Protein AF-A0A2H0D2H6-F1 (afdb_monomer_lite)

Foldseek 3Di:
DLLLVVLVQCVVPQAPVSCVVCVVSCCVPPLVVQQVVLVVCQVVVCVVDVLKDRHSDEPHQKDFQADPCVPDPDGGGHSKIKGWIDNDPQAWIWIWIGHNVGIDIDIDQRCDPDPPHCRVVCCVVCVVVVVCVCVVVVVPPPDD

Radius of gyration: 17.51 Å; chains: 1; bounding box: 41×30×47 Å

Structure (mmCIF, N/CA/C/O backbone):
data_AF-A0A2H0D2H6-F1
#
_entry.id   AF-A0A2H0D2H6-F1
#
loop_
_atom_site.group_PDB
_atom_site.id
_atom_site.type_symbol
_atom_site.label_atom_id
_atom_site.label_alt_id
_atom_site.label_comp_id
_atom_site.label_asym_id
_atom_site.label_entity_id
_atom_site.label_seq_id
_atom_site.pdbx_PDB_ins_code
_atom_site.Cartn_x
_atom_site.Cartn_y
_atom_site.Cartn_z
_atom_site.occupancy
_atom_site.B_iso_or_equiv
_atom_site.auth_seq_id
_atom_site.auth_comp_id
_atom_site.auth_asym_id
_atom_site.auth_atom_id
_atom_site.pdbx_PDB_model_num
ATOM 1 N N . PRO A 1 1 ? -17.388 4.774 2.171 1.00 80.06 1 PRO A N 1
ATOM 2 C CA . PRO A 1 1 ? -17.123 3.311 2.269 1.00 80.06 1 PRO A CA 1
ATOM 3 C C . PRO A 1 1 ? -16.485 2.969 3.627 1.00 80.06 1 PRO A C 1
ATOM 5 O O . PRO A 1 1 ? -15.804 3.826 4.178 1.00 80.06 1 PRO A O 1
ATOM 8 N N . GLN A 1 2 ? -16.714 1.771 4.178 1.00 96.56 2 GLN A N 1
ATOM 9 C CA . GLN A 1 2 ? -16.425 1.441 5.588 1.00 96.56 2 GLN A CA 1
ATOM 10 C C . GLN A 1 2 ? -14.932 1.503 5.958 1.00 96.56 2 GLN A C 1
ATOM 12 O O . GLN A 1 2 ? -14.608 1.868 7.084 1.00 96.56 2 GLN A O 1
ATOM 17 N N . LEU A 1 3 ? -14.030 1.218 5.010 1.00 96.81 3 LEU A N 1
ATOM 18 C CA . LEU A 1 3 ? -12.579 1.374 5.184 1.00 96.81 3 LEU A CA 1
ATOM 19 C C . LEU A 1 3 ? -12.206 2.790 5.656 1.00 96.81 3 LEU A C 1
ATOM 21 O O . LEU A 1 3 ? -11.501 2.943 6.649 1.00 96.81 3 LEU A O 1
ATOM 25 N N . PHE A 1 4 ? -12.707 3.820 4.968 1.00 97.38 4 PHE A N 1
ATOM 26 C CA . PHE A 1 4 ? -12.388 5.223 5.256 1.00 97.38 4 PHE A CA 1
ATOM 27 C C . PHE A 1 4 ? -12.877 5.636 6.648 1.00 97.38 4 PHE A C 1
ATOM 29 O O . PHE A 1 4 ? -12.133 6.252 7.406 1.00 97.38 4 PHE A O 1
ATOM 36 N N . SER A 1 5 ? -14.090 5.215 7.021 1.00 97.56 5 SER A N 1
ATOM 37 C CA . SER A 1 5 ? -14.652 5.461 8.354 1.00 97.56 5 SER A CA 1
ATOM 38 C C . SER A 1 5 ? -13.872 4.745 9.459 1.00 97.56 5 SER A C 1
ATOM 40 O O . SER A 1 5 ? -13.656 5.322 10.522 1.00 97.56 5 SER A O 1
ATOM 42 N N . PHE A 1 6 ? -13.400 3.517 9.211 1.00 98.12 6 PHE A N 1
ATOM 43 C CA . PHE A 1 6 ? -12.534 2.804 10.151 1.00 98.12 6 PHE A CA 1
ATOM 44 C C . PHE A 1 6 ? -11.208 3.551 10.363 1.00 98.12 6 PHE A C 1
ATOM 46 O O . PHE A 1 6 ? -10.787 3.752 11.502 1.00 98.12 6 PHE A O 1
ATOM 53 N N . LEU A 1 7 ? -10.562 4.003 9.281 1.00 98.06 7 LEU A N 1
ATOM 54 C CA . LEU A 1 7 ? -9.305 4.755 9.359 1.00 98.06 7 LEU A CA 1
ATOM 55 C C . LEU A 1 7 ? -9.489 6.116 10.050 1.00 98.06 7 LEU A C 1
ATOM 57 O O . LEU A 1 7 ? -8.639 6.507 10.848 1.00 98.06 7 LEU A O 1
ATOM 61 N N . GLU A 1 8 ? -10.613 6.799 9.819 1.00 98.19 8 GLU A N 1
ATOM 62 C CA . GLU A 1 8 ? -10.974 8.029 10.532 1.00 98.19 8 GLU A CA 1
ATOM 63 C C . GLU A 1 8 ? -11.171 7.784 12.039 1.00 98.19 8 GLU A C 1
ATOM 65 O O . GLU A 1 8 ? -10.649 8.529 12.870 1.00 98.19 8 GLU A O 1
ATOM 70 N N . GLY A 1 9 ? -11.895 6.723 12.413 1.00 97.69 9 GLY A N 1
ATOM 71 C CA . GLY A 1 9 ? -12.091 6.338 13.813 1.00 97.69 9 GLY A CA 1
ATOM 72 C C . GLY A 1 9 ? -10.774 5.996 14.512 1.00 97.69 9 GLY A C 1
ATOM 73 O O . GLY A 1 9 ? -10.525 6.454 15.632 1.00 97.69 9 GLY A O 1
ATOM 74 N N . LEU A 1 10 ? -9.898 5.264 13.817 1.00 97.56 10 LEU A N 1
ATOM 75 C CA . LEU A 1 10 ? -8.565 4.907 14.295 1.00 97.56 10 LEU A CA 1
ATOM 76 C C . LEU A 1 10 ? -7.649 6.127 14.453 1.00 97.56 10 LEU A C 1
ATOM 78 O O . LEU A 1 10 ? -6.838 6.156 15.376 1.00 97.56 10 LEU A O 1
ATOM 82 N N . GLU A 1 11 ? -7.770 7.136 13.588 1.00 97.25 11 GLU A N 1
ATOM 83 C CA . GLU A 1 11 ? -7.045 8.402 13.730 1.00 97.25 11 GLU A CA 1
ATOM 84 C C . GLU A 1 11 ? -7.493 9.169 14.977 1.00 97.25 11 GLU A C 1
ATOM 86 O O . GLU A 1 11 ? -6.648 9.612 15.755 1.00 97.25 11 GLU A O 1
ATOM 91 N N . LYS A 1 12 ? -8.808 9.255 15.214 1.00 97.50 12 LYS A N 1
ATOM 92 C CA . LYS A 1 12 ? -9.372 9.916 16.402 1.00 97.50 12 LYS A CA 1
ATOM 93 C C . LYS A 1 12 ? -9.017 9.189 17.704 1.00 97.50 12 LYS A C 1
ATOM 95 O O . LYS A 1 12 ? -8.847 9.838 18.730 1.00 97.50 12 LYS A O 1
ATOM 100 N N . ASN A 1 13 ? -8.904 7.857 17.675 1.00 97.00 13 ASN A N 1
ATOM 101 C CA . ASN A 1 13 ? -8.719 7.020 18.865 1.00 97.00 13 ASN A CA 1
ATOM 102 C C . ASN A 1 13 ? -7.606 5.973 18.680 1.00 97.00 13 ASN A C 1
ATOM 104 O O . ASN A 1 13 ? -7.834 4.763 18.737 1.00 97.00 13 ASN A O 1
ATOM 108 N N . ASN A 1 14 ? -6.365 6.421 18.487 1.00 97.06 14 ASN A N 1
ATOM 109 C CA . ASN A 1 14 ? -5.248 5.520 18.196 1.00 97.06 14 ASN A CA 1
ATOM 110 C C . ASN A 1 14 ? -4.665 4.876 19.469 1.00 97.06 14 ASN A C 1
ATOM 112 O O . ASN A 1 14 ? -3.654 5.316 20.016 1.00 97.06 14 ASN A O 1
ATOM 116 N N . SER A 1 15 ? -5.317 3.821 19.959 1.00 96.81 15 SER A N 1
ATOM 117 C CA . SER A 1 15 ? -4.868 3.046 21.121 1.00 96.81 15 SER A CA 1
ATOM 118 C C . SER A 1 15 ? -5.132 1.554 20.941 1.00 96.81 15 SER A C 1
ATOM 120 O O . SER A 1 15 ? -5.990 1.147 20.158 1.00 96.81 15 SER A O 1
ATOM 122 N N . LYS A 1 16 ? -4.408 0.715 21.693 1.00 96.06 16 LYS A N 1
ATOM 123 C CA . LYS A 1 16 ? -4.619 -0.740 21.678 1.00 96.06 16 LYS A CA 1
ATOM 124 C C . LYS A 1 16 ? -6.023 -1.129 22.150 1.00 96.06 16 LYS A C 1
ATOM 126 O O . LYS A 1 16 ? -6.638 -1.988 21.534 1.00 96.06 16 LYS A O 1
ATOM 131 N N . ILE A 1 17 ? -6.535 -0.459 23.184 1.00 97.75 17 ILE A N 1
ATOM 132 C CA . ILE A 1 17 ? -7.876 -0.707 23.739 1.00 97.75 17 ILE A CA 1
ATOM 133 C C . ILE A 1 17 ? -8.948 -0.452 22.675 1.00 97.75 17 ILE A C 1
ATOM 135 O O . ILE A 1 17 ? -9.814 -1.295 22.454 1.00 97.75 17 ILE A O 1
ATOM 139 N N . TYR A 1 18 ? -8.860 0.687 21.983 1.00 97.94 18 TYR A N 1
ATOM 140 C CA . TYR A 1 18 ? -9.782 1.014 20.897 1.00 97.94 18 TYR A CA 1
ATOM 141 C C . TYR A 1 18 ? -9.678 0.000 19.753 1.00 97.94 18 TYR A C 1
ATOM 143 O O . TYR A 1 18 ? -10.687 -0.545 19.315 1.00 97.94 18 TYR A O 1
ATOM 151 N N . PHE A 1 19 ? -8.458 -0.314 19.308 1.00 97.88 19 PHE A N 1
ATOM 152 C CA . PHE A 1 19 ? -8.257 -1.252 18.206 1.00 97.88 19 PHE A CA 1
ATOM 153 C C . PHE A 1 19 ? -8.774 -2.657 18.530 1.00 97.88 19 PHE A C 1
ATOM 155 O O . PHE A 1 19 ? -9.387 -3.290 17.678 1.00 97.88 19 PHE A O 1
ATOM 162 N N . ASP A 1 20 ? -8.548 -3.154 19.749 1.00 97.81 20 ASP A N 1
ATOM 163 C CA . ASP A 1 20 ? -9.033 -4.474 20.153 1.00 97.81 20 ASP A CA 1
ATOM 164 C C . ASP A 1 20 ? -10.570 -4.525 20.170 1.00 97.81 20 ASP A C 1
ATOM 166 O O . ASP A 1 20 ? -11.138 -5.520 19.726 1.00 97.81 20 ASP A O 1
ATOM 170 N N . LYS A 1 21 ? -11.243 -3.441 20.588 1.00 98.31 21 LYS A N 1
ATOM 171 C CA . LYS A 1 21 ? -12.712 -3.320 20.535 1.00 98.31 21 LYS A CA 1
ATOM 172 C C . LYS A 1 21 ? -13.261 -3.310 19.101 1.00 98.31 21 LYS A C 1
ATOM 174 O O . LYS A 1 21 ? -14.367 -3.789 18.879 1.00 98.31 21 LYS A O 1
ATOM 179 N N . HIS A 1 22 ? -12.495 -2.793 18.142 1.00 98.19 22 HIS A N 1
ATOM 180 C CA . HIS A 1 22 ? -12.875 -2.705 16.726 1.00 98.19 22 HIS A CA 1
ATOM 181 C C . HIS A 1 22 ? -12.152 -3.739 15.843 1.00 98.19 22 HIS A C 1
ATOM 183 O O . HIS A 1 22 ? -12.062 -3.575 14.625 1.00 98.19 22 HIS A O 1
ATOM 189 N N . ARG A 1 23 ? -11.624 -4.825 16.427 1.00 97.94 23 ARG A N 1
ATOM 190 C CA . ARG A 1 23 ? -10.860 -5.840 15.681 1.00 97.94 23 ARG A CA 1
ATOM 191 C C . ARG A 1 23 ? -11.699 -6.536 14.605 1.00 97.94 23 ARG A C 1
ATOM 193 O O . ARG A 1 23 ? -11.190 -6.771 13.513 1.00 97.94 23 ARG A O 1
ATOM 200 N N . ASP A 1 24 ? -12.973 -6.803 14.870 1.00 98.44 24 ASP A N 1
ATOM 201 C CA . ASP A 1 24 ? -13.858 -7.433 13.882 1.00 98.44 24 ASP A CA 1
ATOM 202 C C . ASP A 1 24 ? -14.125 -6.509 12.686 1.00 98.44 24 ASP A C 1
ATOM 204 O O . ASP A 1 24 ? -14.169 -6.951 11.536 1.00 98.44 24 ASP A O 1
ATOM 208 N N . GLU A 1 25 ? -14.235 -5.202 12.935 1.00 98.31 25 GLU A N 1
ATOM 209 C CA . GLU A 1 25 ? -14.356 -4.188 11.886 1.00 98.31 25 GLU A CA 1
ATOM 210 C C . GLU A 1 25 ? -13.078 -4.092 11.053 1.00 98.31 25 GLU A C 1
ATOM 212 O O . GLU A 1 25 ? -13.152 -4.017 9.828 1.00 98.31 25 GLU A O 1
ATOM 217 N N . TYR A 1 26 ? -11.906 -4.159 11.69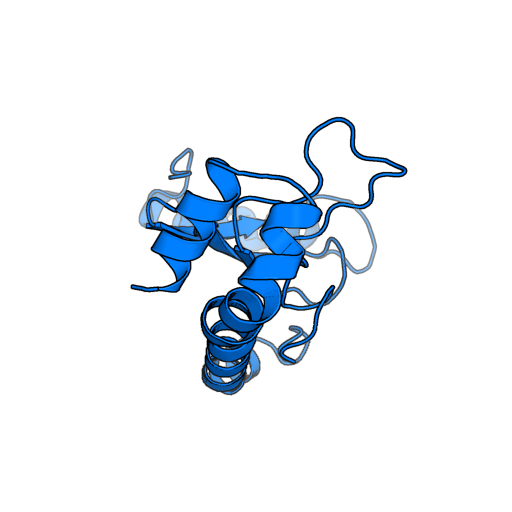2 1.00 98.25 26 TYR A N 1
ATOM 218 C CA . TYR A 1 26 ? -10.625 -4.213 10.991 1.00 98.25 26 TYR A CA 1
ATOM 219 C C . TYR A 1 26 ? -10.561 -5.406 10.027 1.00 98.25 26 TYR A C 1
ATOM 221 O O . TYR A 1 26 ? -10.240 -5.239 8.848 1.00 98.25 26 TYR A O 1
ATOM 229 N N . GLU A 1 27 ? -10.919 -6.606 10.487 1.00 98.25 27 GLU A N 1
ATOM 230 C CA . GLU A 1 27 ? -10.911 -7.798 9.634 1.00 98.25 27 GLU A CA 1
ATOM 231 C C . GLU A 1 27 ? -11.927 -7.686 8.485 1.00 98.25 27 GLU A C 1
ATOM 233 O O . GLU A 1 27 ? -11.602 -7.965 7.326 1.00 98.25 27 GLU A O 1
ATOM 238 N N . LYS A 1 28 ? -13.145 -7.213 8.778 1.00 98.31 28 LYS A N 1
ATOM 239 C CA . LYS A 1 28 ? -14.246 -7.131 7.809 1.00 98.31 28 LYS A CA 1
ATOM 240 C C . LYS A 1 28 ? -14.077 -6.015 6.779 1.00 98.31 28 LYS A C 1
ATOM 242 O O . LYS A 1 28 ? -14.429 -6.212 5.617 1.00 98.31 28 LYS A O 1
ATOM 247 N N . PHE A 1 29 ? -13.593 -4.847 7.193 1.00 97.56 29 PHE A N 1
ATOM 248 C CA . PHE A 1 29 ? -13.591 -3.631 6.374 1.00 97.56 29 PHE A CA 1
ATOM 249 C C . PHE A 1 29 ? -12.209 -3.231 5.859 1.00 97.56 29 PHE A C 1
ATOM 251 O O . PHE A 1 29 ? -12.135 -2.429 4.930 1.00 97.56 29 PHE A O 1
ATOM 258 N N . VAL A 1 30 ? -11.129 -3.798 6.408 1.00 97.69 30 VAL A N 1
ATOM 259 C CA . VAL A 1 30 ? -9.755 -3.525 5.959 1.00 97.69 30 VAL A CA 1
ATOM 260 C C . VAL A 1 30 ? -9.112 -4.777 5.380 1.00 97.69 30 VAL A C 1
ATOM 262 O O . VAL A 1 30 ? -8.739 -4.791 4.209 1.00 97.69 30 VAL A O 1
ATOM 265 N N . VAL A 1 31 ? -9.005 -5.850 6.170 1.00 98.06 31 VAL A N 1
ATOM 266 C CA . VAL A 1 31 ? -8.222 -7.033 5.780 1.00 98.06 31 VAL A CA 1
ATOM 267 C C . VAL A 1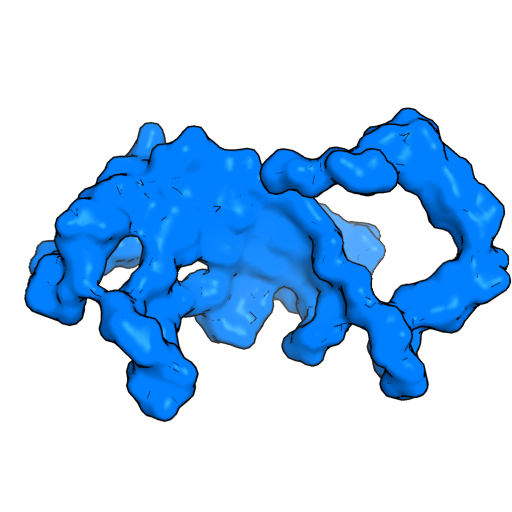 31 ? -8.883 -7.795 4.643 1.00 98.06 31 VAL A C 1
ATOM 269 O O . VAL A 1 31 ? -8.238 -8.034 3.622 1.00 98.06 31 VAL A O 1
ATOM 272 N N . LYS A 1 32 ? -10.156 -8.174 4.794 1.00 98.00 32 LYS A N 1
ATOM 273 C CA . LYS A 1 32 ? -10.864 -8.933 3.760 1.00 98.00 32 LYS A CA 1
ATOM 274 C C . LYS A 1 32 ? -10.917 -8.167 2.426 1.00 98.00 32 LYS A C 1
ATOM 276 O O . LYS A 1 32 ? -10.472 -8.743 1.435 1.00 98.00 32 LYS A O 1
ATOM 281 N N . PRO A 1 33 ? -11.331 -6.884 2.369 1.00 96.75 33 PRO A N 1
ATOM 282 C CA . PRO A 1 33 ? -11.347 -6.141 1.111 1.00 96.75 33 PRO A CA 1
ATOM 283 C C . PRO A 1 33 ? -9.962 -5.990 0.474 1.00 96.75 33 PRO A C 1
ATOM 285 O O . PRO A 1 33 ? -9.845 -6.117 -0.740 1.00 96.75 33 PRO A O 1
ATOM 288 N N . ALA A 1 34 ? -8.902 -5.782 1.266 1.00 97.44 34 ALA A N 1
ATOM 289 C CA . ALA A 1 34 ? -7.539 -5.710 0.737 1.00 97.44 34 ALA A CA 1
ATOM 290 C C . ALA A 1 34 ? -7.100 -7.036 0.098 1.00 97.44 34 ALA A C 1
ATOM 292 O O . ALA A 1 34 ? -6.512 -7.040 -0.984 1.00 97.44 34 ALA A O 1
ATOM 293 N N . LYS A 1 35 ? -7.406 -8.168 0.743 1.00 98.31 35 LYS A N 1
ATOM 294 C CA . LYS A 1 35 ? -7.097 -9.496 0.199 1.00 98.31 35 LYS A CA 1
ATOM 295 C C . LYS A 1 35 ? -7.885 -9.790 -1.075 1.00 98.31 35 LYS A C 1
ATOM 297 O O . LYS A 1 35 ? -7.295 -10.272 -2.041 1.00 98.31 35 LYS A O 1
ATOM 302 N N . ASP A 1 36 ? -9.178 -9.478 -1.084 1.00 98.00 36 ASP A N 1
ATOM 303 C CA . ASP A 1 36 ? -10.048 -9.673 -2.247 1.00 98.00 36 ASP A CA 1
ATOM 304 C C . ASP A 1 36 ? -9.557 -8.823 -3.432 1.00 98.00 36 ASP A C 1
ATOM 306 O O . ASP A 1 36 ? -9.409 -9.331 -4.542 1.00 98.00 36 ASP A O 1
ATOM 310 N N . PHE A 1 37 ? -9.207 -7.557 -3.179 1.00 96.56 37 PHE A N 1
ATOM 311 C CA . PHE A 1 37 ? -8.653 -6.649 -4.184 1.00 96.56 37 PHE A CA 1
ATOM 312 C C . PHE A 1 37 ? -7.343 -7.172 -4.788 1.00 96.56 37 PHE A C 1
ATOM 314 O O . PHE A 1 37 ? -7.209 -7.238 -6.008 1.00 96.56 37 PHE A O 1
ATOM 321 N N . ILE A 1 38 ? -6.388 -7.590 -3.952 1.00 97.50 38 ILE A N 1
ATOM 322 C CA . ILE A 1 38 ? -5.104 -8.129 -4.427 1.00 97.50 38 ILE A CA 1
ATOM 323 C C . ILE A 1 38 ? -5.313 -9.417 -5.227 1.00 97.50 38 ILE A C 1
ATOM 325 O O . ILE A 1 38 ? -4.687 -9.593 -6.267 1.00 97.50 38 ILE A O 1
ATOM 329 N N . THR A 1 39 ? -6.217 -10.290 -4.777 1.00 98.12 39 THR A N 1
ATOM 330 C CA . THR A 1 39 ? -6.545 -11.535 -5.488 1.00 98.12 39 THR A CA 1
ATOM 331 C C . THR A 1 39 ? -7.117 -11.242 -6.873 1.00 98.12 39 THR A C 1
ATOM 333 O O . THR A 1 39 ? -6.707 -11.867 -7.847 1.00 98.12 39 THR A O 1
ATOM 336 N N . ALA A 1 40 ? -8.008 -10.254 -6.982 1.00 98.06 40 ALA A N 1
ATOM 337 C CA . ALA A 1 40 ? -8.564 -9.823 -8.261 1.00 98.06 40 ALA A CA 1
ATOM 338 C C . ALA A 1 40 ? -7.517 -9.162 -9.180 1.00 98.06 40 ALA A C 1
ATOM 340 O O . ALA A 1 40 ? -7.589 -9.317 -10.396 1.00 98.06 40 ALA A O 1
ATOM 341 N N . LEU A 1 41 ? -6.535 -8.449 -8.616 1.00 95.94 41 LEU A N 1
ATOM 342 C CA . LEU A 1 41 ? -5.475 -7.777 -9.377 1.00 95.94 41 LEU A CA 1
ATOM 343 C C . LEU A 1 41 ? -4.334 -8.727 -9.794 1.00 95.94 41 LEU A C 1
ATOM 345 O O . LEU A 1 41 ? -3.590 -8.427 -10.729 1.00 95.94 41 LEU A O 1
ATOM 349 N N . ALA A 1 42 ? -4.187 -9.876 -9.131 1.00 95.50 42 ALA A N 1
ATOM 350 C CA . ALA A 1 42 ? -3.077 -10.803 -9.353 1.00 95.50 42 ALA A CA 1
ATOM 351 C C . ALA A 1 42 ? -2.886 -11.241 -10.824 1.00 95.50 42 ALA A C 1
ATOM 353 O O . ALA A 1 42 ? -1.736 -11.214 -11.269 1.00 95.50 42 ALA A O 1
ATOM 354 N N . PRO A 1 43 ? -3.936 -11.564 -11.613 1.00 96.38 43 PRO A N 1
ATOM 355 C 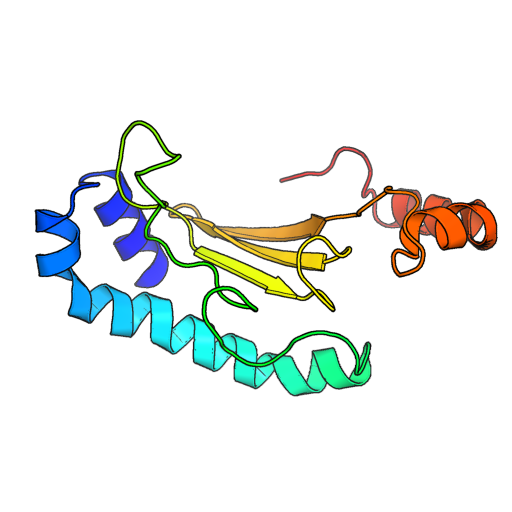CA . PRO A 1 43 ? -3.772 -11.934 -13.023 1.00 96.38 43 PRO A CA 1
ATOM 356 C C . PRO A 1 43 ? -3.229 -10.795 -13.898 1.00 96.38 43 PRO A C 1
ATOM 358 O O . PRO A 1 43 ? -2.475 -11.030 -14.837 1.00 96.38 43 PRO A O 1
ATOM 361 N N . PHE A 1 44 ? -3.572 -9.544 -13.584 1.00 94.88 44 PHE A N 1
ATOM 362 C CA . PHE A 1 44 ? -3.025 -8.388 -14.294 1.00 94.88 44 PHE A CA 1
ATOM 363 C C . PHE A 1 44 ? -1.536 -8.199 -13.976 1.00 94.88 44 PHE A C 1
ATOM 365 O O . PHE A 1 44 ? -0.718 -8.017 -14.876 1.00 94.88 44 PHE A O 1
ATOM 372 N N . LEU A 1 45 ? -1.159 -8.312 -12.698 1.00 93.81 45 LEU A N 1
ATOM 373 C CA . LEU A 1 45 ? 0.247 -8.239 -12.282 1.00 93.81 45 LEU A CA 1
ATOM 374 C C . LEU A 1 45 ? 1.083 -9.372 -12.892 1.00 93.81 45 LEU A C 1
ATOM 376 O O . LEU A 1 45 ? 2.241 -9.161 -13.244 1.00 93.81 45 LEU A O 1
ATOM 380 N N . GLU A 1 46 ? 0.488 -10.554 -13.054 1.00 93.38 46 GLU A N 1
ATOM 381 C CA . GLU A 1 46 ? 1.087 -11.698 -13.740 1.00 93.38 46 GLU A CA 1
ATOM 382 C C . GLU A 1 46 ? 1.445 -11.394 -15.196 1.00 93.38 46 GLU A C 1
ATOM 384 O O . GLU A 1 46 ? 2.557 -11.705 -15.620 1.00 93.38 46 GLU A O 1
ATOM 389 N N . GLN A 1 47 ? 0.546 -10.735 -15.930 1.00 95.38 47 GLN A N 1
ATOM 390 C CA . GLN A 1 47 ? 0.799 -10.312 -17.309 1.00 95.38 47 GLN A CA 1
ATOM 391 C C . GLN A 1 47 ? 1.882 -9.232 -17.408 1.00 95.38 47 GLN A C 1
ATOM 393 O O . GLN A 1 47 ? 2.607 -9.186 -18.399 1.00 95.38 47 GLN A O 1
ATOM 398 N N . LEU A 1 48 ? 2.009 -8.372 -16.391 1.00 91.31 48 LEU A N 1
ATOM 399 C CA . LEU A 1 48 ? 3.043 -7.338 -16.356 1.00 91.31 48 LEU A CA 1
ATOM 400 C C . LEU A 1 48 ? 4.435 -7.916 -16.083 1.00 91.31 48 LEU A C 1
ATOM 402 O O . LEU A 1 48 ? 5.386 -7.591 -16.793 1.00 91.31 48 LEU A O 1
ATOM 406 N N . ASN A 1 49 ? 4.581 -8.719 -15.026 1.00 91.12 49 ASN A N 1
ATOM 407 C CA . ASN A 1 49 ? 5.848 -9.351 -14.664 1.00 91.12 49 ASN A CA 1
ATOM 408 C C . ASN A 1 49 ? 5.637 -10.476 -13.637 1.00 91.12 49 ASN A C 1
ATOM 410 O O . ASN A 1 49 ? 5.251 -10.222 -12.494 1.00 91.12 49 ASN A O 1
ATOM 414 N N . LEU A 1 50 ? 6.009 -11.708 -14.000 1.00 93.88 50 LEU A N 1
ATOM 415 C CA . LEU A 1 50 ? 5.901 -12.892 -13.133 1.00 93.88 50 LEU A CA 1
ATOM 416 C C . LEU A 1 50 ? 6.665 -12.778 -11.806 1.00 93.88 50 LEU A C 1
ATOM 418 O O . LEU A 1 50 ? 6.305 -13.438 -10.836 1.00 93.88 50 LEU A O 1
ATOM 422 N N . SER A 1 51 ? 7.706 -11.945 -11.747 1.00 94.12 51 SER A N 1
ATOM 423 C CA . SER A 1 51 ? 8.507 -11.757 -10.533 1.00 94.12 51 SER A CA 1
ATOM 424 C C . SER A 1 51 ? 7.814 -10.896 -9.470 1.00 94.12 51 SER A C 1
ATOM 426 O O . SER A 1 51 ? 8.300 -10.827 -8.342 1.00 94.12 51 SER A O 1
ATOM 428 N N . ILE A 1 52 ? 6.733 -10.181 -9.802 1.00 95.25 52 ILE A N 1
ATOM 429 C CA . ILE A 1 52 ? 6.040 -9.305 -8.848 1.00 95.25 52 ILE A CA 1
ATOM 430 C C . ILE A 1 52 ? 5.267 -10.153 -7.832 1.00 95.25 52 ILE A C 1
ATOM 432 O O . ILE A 1 52 ? 4.467 -11.019 -8.191 1.00 95.25 52 ILE A O 1
ATOM 436 N N . ARG A 1 53 ? 5.458 -9.864 -6.537 1.00 95.62 53 ARG A N 1
ATOM 437 C CA . ARG A 1 53 ? 4.676 -10.493 -5.466 1.00 95.62 53 ARG A CA 1
ATOM 438 C C . ARG A 1 53 ? 3.210 -10.088 -5.590 1.00 95.62 53 ARG A C 1
ATOM 440 O O . ARG A 1 53 ? 2.889 -8.903 -5.587 1.00 95.62 53 ARG A O 1
ATOM 447 N N . ARG A 1 54 ? 2.331 -11.085 -5.648 1.00 94.38 54 ARG A N 1
ATOM 448 C CA . ARG A 1 54 ? 0.885 -10.914 -5.874 1.00 94.38 54 ARG A CA 1
ATOM 449 C C . ARG A 1 54 ? 0.003 -11.681 -4.888 1.00 94.38 54 ARG A C 1
ATOM 451 O O . ARG A 1 54 ? -1.215 -11.615 -4.966 1.00 94.38 54 ARG A O 1
ATOM 458 N N . GLU A 1 55 ? 0.605 -12.396 -3.940 1.00 95.88 55 GLU A N 1
ATOM 459 C CA . GLU A 1 55 ? -0.136 -13.082 -2.881 1.00 95.88 55 GLU A CA 1
ATOM 460 C C . GLU A 1 55 ? -0.676 -12.074 -1.859 1.00 95.88 55 GLU A C 1
ATOM 462 O O . GLU A 1 55 ? 0.093 -11.218 -1.418 1.00 95.88 55 GLU A O 1
ATOM 467 N N . PRO A 1 56 ? -1.940 -12.173 -1.409 1.00 97.31 56 PRO A N 1
ATOM 468 C CA . PRO A 1 56 ? -2.555 -11.246 -0.456 1.00 97.31 56 PRO A CA 1
ATOM 469 C C . PRO A 1 56 ? -2.077 -11.497 0.988 1.00 97.31 56 PRO A C 1
ATOM 471 O O . PRO A 1 56 ? -2.816 -11.980 1.854 1.00 97.31 56 PRO A O 1
ATOM 474 N N . LYS A 1 57 ? -0.806 -11.185 1.260 1.00 96.94 57 LYS A N 1
ATOM 475 C CA . LYS A 1 57 ? -0.106 -11.545 2.497 1.00 96.94 57 LYS A CA 1
ATOM 476 C C . LYS A 1 57 ? 0.440 -10.328 3.234 1.00 96.94 57 LYS A C 1
ATOM 478 O O . LYS A 1 57 ? 1.061 -9.432 2.656 1.00 96.94 57 LYS A O 1
ATOM 483 N N . PHE A 1 58 ? 0.259 -10.342 4.555 1.00 96.50 58 PHE A N 1
ATOM 484 C CA . PHE A 1 58 ? 0.837 -9.330 5.430 1.00 96.50 58 PHE A CA 1
ATOM 485 C C . PHE A 1 58 ? 2.363 -9.321 5.363 1.00 96.50 58 PHE A C 1
ATOM 487 O O . PHE A 1 58 ? 2.998 -10.374 5.296 1.00 96.50 58 PHE A O 1
ATOM 494 N N . ASN A 1 59 ? 2.940 -8.124 5.459 1.00 90.38 59 ASN A N 1
ATOM 495 C CA . ASN A 1 59 ? 4.375 -7.859 5.323 1.00 90.38 59 ASN A CA 1
ATOM 496 C C . ASN A 1 59 ? 4.951 -8.267 3.953 1.00 90.38 59 ASN A C 1
ATOM 498 O O . ASN A 1 59 ? 6.169 -8.389 3.815 1.00 90.38 59 ASN A O 1
ATOM 502 N N . GLN A 1 60 ? 4.092 -8.493 2.955 1.00 93.69 60 GLN A N 1
ATOM 503 C CA . GLN A 1 60 ? 4.504 -8.713 1.574 1.00 93.69 60 GLN A CA 1
ATOM 504 C C . GLN A 1 60 ? 3.801 -7.756 0.626 1.00 93.69 60 GLN A C 1
ATOM 506 O O . GLN A 1 60 ? 4.466 -6.870 0.114 1.00 93.69 60 GLN A O 1
ATOM 511 N N . THR A 1 61 ? 2.500 -7.938 0.413 1.00 96.56 61 THR A N 1
ATOM 512 C CA . THR A 1 61 ? 1.678 -7.059 -0.431 1.00 96.56 61 THR A CA 1
ATOM 513 C C . THR A 1 61 ? 0.763 -6.170 0.397 1.00 96.56 61 THR A C 1
ATOM 515 O O . THR A 1 61 ? 0.347 -5.119 -0.071 1.00 96.56 61 THR A O 1
ATOM 518 N N . ILE A 1 62 ? 0.477 -6.556 1.647 1.00 97.75 62 ILE A N 1
ATOM 519 C CA . ILE A 1 62 ? -0.326 -5.783 2.600 1.00 97.75 62 ILE A CA 1
ATOM 520 C C . ILE A 1 62 ? 0.560 -5.371 3.775 1.00 97.75 62 ILE A C 1
ATOM 522 O O . ILE A 1 62 ? 1.098 -6.223 4.492 1.00 97.75 62 ILE A O 1
ATOM 526 N N . MET A 1 63 ? 0.680 -4.075 4.050 1.00 96.00 63 MET A N 1
ATOM 527 C CA . MET A 1 63 ? 1.304 -3.622 5.291 1.00 96.00 63 MET A CA 1
ATOM 528 C C . MET A 1 63 ? 0.350 -3.757 6.478 1.00 96.00 63 MET A C 1
ATOM 530 O O . MET A 1 63 ? -0.830 -3.423 6.403 1.00 96.00 63 MET A O 1
ATOM 534 N N . LYS A 1 64 ? 0.876 -4.197 7.625 1.00 96.00 64 LYS A N 1
ATOM 535 C CA . LYS A 1 64 ? 0.114 -4.199 8.880 1.00 96.00 64 LYS A CA 1
ATOM 536 C C . LYS A 1 64 ? -0.099 -2.773 9.389 1.00 96.00 64 LYS A C 1
ATOM 538 O O . LYS A 1 64 ? 0.845 -1.973 9.406 1.00 96.00 64 LYS A O 1
ATOM 543 N N . LEU A 1 65 ? -1.288 -2.502 9.932 1.00 97.12 65 LEU A N 1
ATOM 544 C CA . LEU A 1 65 ? -1.552 -1.239 10.629 1.00 97.12 65 LEU A CA 1
ATOM 545 C C . LEU A 1 65 ? -0.709 -1.108 11.900 1.00 97.12 65 LEU A C 1
ATOM 547 O O . LEU A 1 65 ? -0.153 -0.042 12.153 1.00 97.12 65 LEU A O 1
ATOM 551 N N . SER A 1 66 ? -0.529 -2.191 12.663 1.00 95.94 66 SER A N 1
ATOM 552 C CA . SER A 1 66 ? 0.320 -2.191 13.861 1.00 95.94 66 SER A CA 1
ATOM 553 C C . SER A 1 66 ? 1.737 -1.712 13.539 1.00 95.94 66 SER A C 1
ATOM 555 O O . SER A 1 66 ? 2.368 -2.192 12.588 1.00 95.94 66 SER A O 1
ATOM 557 N N . LYS A 1 67 ? 2.251 -0.771 14.324 1.00 94.44 67 LYS A N 1
ATOM 558 C CA . LYS A 1 67 ? 3.652 -0.353 14.275 1.00 94.44 67 LYS A CA 1
ATOM 559 C C . LYS A 1 67 ? 4.489 -1.243 15.189 1.00 94.44 67 LYS A C 1
ATOM 561 O O . LYS A 1 67 ? 4.003 -1.752 16.196 1.00 94.44 67 LYS A O 1
ATOM 566 N N . ASP A 1 68 ? 5.754 -1.431 14.827 1.00 91.88 68 ASP A N 1
ATOM 567 C CA . ASP A 1 68 ? 6.714 -2.044 15.740 1.00 91.88 68 ASP A CA 1
ATOM 568 C C . ASP A 1 68 ? 7.148 -0.986 16.759 1.00 91.88 68 ASP A C 1
ATOM 570 O O . ASP A 1 68 ? 7.935 -0.084 16.451 1.00 91.88 68 ASP A O 1
ATOM 574 N N . MET A 1 69 ? 6.582 -1.074 17.962 1.00 89.25 69 MET A N 1
ATOM 575 C CA . MET A 1 69 ? 6.783 -0.092 19.031 1.00 89.25 69 MET A CA 1
ATOM 576 C C . MET A 1 69 ? 8.186 -0.125 19.637 1.00 89.25 69 MET A C 1
ATOM 578 O O . MET A 1 69 ? 8.550 0.798 20.356 1.00 89.25 69 MET A O 1
ATOM 582 N N . ARG A 1 70 ? 9.007 -1.133 19.311 1.00 90.00 70 ARG A N 1
ATOM 583 C CA . ARG A 1 70 ? 10.426 -1.142 19.700 1.00 90.00 70 ARG A CA 1
ATOM 584 C C . ARG A 1 70 ? 11.219 -0.062 18.967 1.00 90.00 70 ARG A C 1
ATOM 586 O O . ARG A 1 70 ? 12.206 0.435 19.493 1.00 90.00 70 ARG A O 1
ATOM 593 N N . PHE A 1 71 ? 10.773 0.300 17.762 1.00 86.06 71 PHE A N 1
ATOM 594 C CA . PHE A 1 71 ? 11.439 1.273 16.892 1.00 86.06 71 PHE A CA 1
ATOM 595 C C . PHE A 1 71 ? 10.605 2.538 16.654 1.00 86.06 71 PHE A C 1
ATOM 597 O O . PHE A 1 71 ? 11.139 3.558 16.228 1.00 86.06 71 PHE A O 1
ATOM 604 N N . SER A 1 72 ? 9.296 2.487 16.918 1.00 83.88 72 SER A N 1
ATOM 605 C CA . SER A 1 72 ? 8.368 3.597 16.686 1.00 83.88 72 SER A CA 1
ATOM 606 C C . SER A 1 72 ? 8.014 4.287 18.000 1.00 83.88 72 SER A C 1
ATOM 608 O O . SER A 1 72 ? 7.507 3.644 18.915 1.00 83.88 72 SER A O 1
ATOM 610 N N . LYS A 1 73 ? 8.215 5.606 18.084 1.00 85.12 73 LYS A N 1
ATOM 611 C CA . LYS A 1 73 ? 7.685 6.427 19.186 1.00 85.12 73 LYS A CA 1
ATOM 612 C C . LYS A 1 73 ? 6.252 6.877 18.865 1.00 85.12 73 LYS A C 1
ATOM 614 O O . LYS A 1 73 ? 5.928 7.124 17.704 1.00 85.12 73 LYS A O 1
ATOM 619 N N . GLY A 1 74 ? 5.407 7.016 19.888 1.00 89.38 74 GLY A N 1
ATOM 620 C CA . GLY A 1 74 ? 4.053 7.572 19.763 1.00 89.38 74 GLY A CA 1
ATOM 621 C C . GLY A 1 74 ? 2.945 6.521 19.637 1.00 89.38 74 GLY A C 1
ATOM 622 O O . GLY A 1 74 ? 2.927 5.539 20.372 1.00 89.38 74 GLY A O 1
ATOM 623 N N . VAL A 1 75 ? 1.986 6.764 18.740 1.00 93.62 75 VAL A N 1
ATOM 624 C CA . VAL A 1 75 ? 0.754 5.964 18.632 1.00 93.62 75 VAL A CA 1
ATOM 625 C C . VAL A 1 75 ? 0.974 4.581 17.985 1.00 93.62 75 VAL A C 1
ATOM 627 O O . VAL A 1 75 ? 1.763 4.479 17.037 1.00 93.62 75 VAL A O 1
ATOM 630 N N . PRO A 1 76 ? 0.261 3.528 18.438 1.00 95.56 76 PRO A N 1
ATOM 631 C CA . PRO A 1 76 ? 0.544 2.133 18.083 1.00 95.56 76 PRO A CA 1
ATOM 632 C C . PRO A 1 76 ? 0.140 1.693 16.671 1.00 95.56 76 PRO A C 1
ATOM 634 O O . PRO A 1 76 ? 0.658 0.684 16.184 1.00 95.56 76 PRO A O 1
ATOM 637 N N . TYR A 1 77 ? -0.747 2.417 15.986 1.00 97.81 77 TYR A N 1
ATOM 638 C CA . TYR A 1 77 ? -1.252 2.018 14.668 1.00 97.81 77 TYR A CA 1
ATOM 639 C C . TYR A 1 77 ? -1.022 3.091 13.605 1.00 97.81 77 TYR A C 1
ATOM 641 O O . TYR A 1 77 ? -0.990 4.291 13.881 1.00 97.81 77 TYR A O 1
ATOM 649 N N . LYS A 1 78 ? -0.833 2.651 12.362 1.00 97.00 78 LYS A N 1
ATOM 650 C CA . LYS A 1 78 ? -0.923 3.494 11.166 1.00 97.00 78 LYS A CA 1
ATOM 651 C C . LYS A 1 78 ? -2.395 3.800 10.906 1.00 97.00 78 LYS A C 1
ATOM 653 O O . LYS A 1 78 ? -3.237 2.923 11.070 1.00 97.00 78 LYS A O 1
ATOM 658 N N . THR A 1 79 ? -2.675 5.024 10.482 1.00 97.31 79 THR A N 1
ATOM 659 C CA . THR A 1 79 ? -4.013 5.514 10.110 1.00 97.31 79 THR A CA 1
ATOM 660 C C . THR A 1 79 ? -4.253 5.426 8.602 1.00 97.31 79 THR A C 1
ATOM 662 O O . THR A 1 79 ? -5.149 6.065 8.064 1.00 97.31 79 THR A O 1
ATOM 665 N N . PHE A 1 80 ? -3.443 4.611 7.928 1.00 97.69 80 PHE A N 1
ATOM 666 C CA . PHE A 1 80 ? -3.517 4.334 6.506 1.00 97.69 80 PHE A CA 1
ATOM 667 C C . PHE A 1 80 ? -3.243 2.853 6.250 1.00 97.69 80 PHE A C 1
ATOM 669 O O . PHE A 1 80 ? -2.466 2.217 6.972 1.00 97.69 80 PHE A O 1
ATOM 676 N N . LEU A 1 81 ? -3.848 2.318 5.196 1.00 98.12 81 LEU A N 1
ATOM 677 C CA . LEU A 1 81 ? -3.528 1.015 4.631 1.00 98.12 81 LEU A CA 1
ATOM 678 C C . LEU A 1 81 ? -2.584 1.223 3.442 1.00 98.12 81 LEU A C 1
ATOM 680 O O . LEU A 1 81 ? -2.906 1.970 2.523 1.00 98.12 81 LEU A O 1
ATOM 684 N N . LEU A 1 82 ? -1.440 0.535 3.445 1.00 97.50 82 LEU A N 1
ATOM 685 C CA . LEU A 1 82 ? -0.559 0.461 2.280 1.00 97.50 82 LEU A CA 1
ATOM 686 C C . LEU A 1 82 ? -0.641 -0.937 1.670 1.00 97.50 82 LEU A C 1
ATOM 688 O O . LEU A 1 82 ? -0.373 -1.937 2.348 1.00 97.50 82 LEU A O 1
ATOM 692 N N . VAL A 1 83 ? -0.980 -0.980 0.387 1.00 97.56 83 VAL A N 1
ATOM 693 C CA . VAL A 1 83 ? -0.855 -2.158 -0.469 1.00 97.56 83 VAL A CA 1
ATOM 694 C C . VAL A 1 83 ? 0.256 -1.881 -1.472 1.00 97.56 83 VAL A C 1
ATOM 696 O O . VAL A 1 83 ? 0.277 -0.811 -2.067 1.00 97.56 83 VAL A O 1
ATOM 699 N N . HIS A 1 84 ? 1.195 -2.804 -1.646 1.00 96.62 84 HIS A N 1
ATOM 700 C CA . HIS A 1 84 ? 2.359 -2.581 -2.503 1.00 96.62 84 HIS A CA 1
ATOM 701 C C . HIS A 1 84 ? 2.782 -3.840 -3.260 1.00 96.62 84 HIS A C 1
ATOM 703 O O . HIS A 1 84 ? 2.584 -4.964 -2.800 1.00 96.62 84 H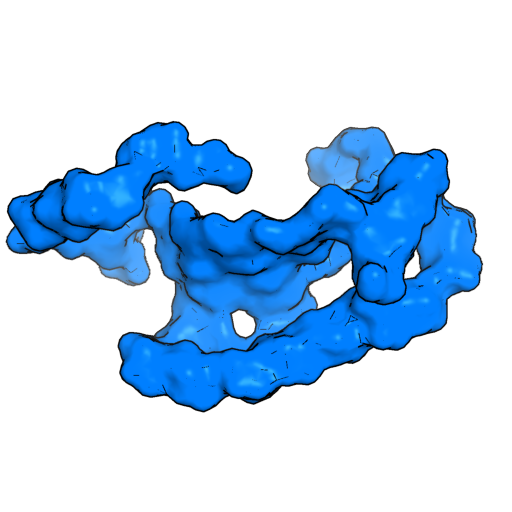IS A O 1
ATOM 709 N N . PHE A 1 85 ? 3.356 -3.639 -4.442 1.00 96.56 85 PHE A N 1
ATOM 710 C CA . PHE A 1 85 ? 3.682 -4.681 -5.406 1.00 96.56 85 PHE A CA 1
ATOM 711 C C . PHE A 1 85 ? 5.103 -4.468 -5.929 1.00 96.56 85 PHE A C 1
ATOM 713 O O . PHE A 1 85 ? 5.348 -3.644 -6.810 1.00 96.56 85 PHE A O 1
ATOM 720 N N . GLY A 1 86 ? 6.040 -5.238 -5.382 1.00 94.81 86 GLY A N 1
ATOM 721 C CA . GLY A 1 86 ? 7.439 -5.297 -5.809 1.00 94.81 86 GLY A CA 1
ATOM 722 C C . GLY A 1 86 ? 7.956 -6.731 -5.739 1.00 94.81 86 GLY A C 1
ATOM 723 O O . GLY A 1 86 ? 7.340 -7.587 -5.090 1.00 94.81 86 GLY A O 1
ATOM 724 N N . ARG A 1 87 ? 9.096 -7.024 -6.373 1.00 94.25 87 ARG A N 1
ATOM 725 C CA . ARG A 1 87 ? 9.620 -8.404 -6.434 1.00 94.25 87 ARG A CA 1
ATOM 726 C C . ARG A 1 87 ? 10.087 -8.901 -5.066 1.00 94.25 87 ARG A C 1
ATOM 728 O O . ARG A 1 87 ? 9.827 -10.033 -4.677 1.00 94.25 87 ARG A O 1
ATOM 735 N N . PHE A 1 88 ? 10.701 -8.018 -4.287 1.00 93.00 88 PHE A N 1
ATOM 736 C CA . PHE A 1 88 ? 11.156 -8.277 -2.921 1.00 93.00 88 PHE A CA 1
ATOM 737 C C . PHE A 1 88 ? 11.187 -6.973 -2.113 1.00 93.00 88 PHE A C 1
ATOM 739 O O . PHE A 1 88 ? 10.832 -5.904 -2.609 1.00 93.00 88 PHE A O 1
ATOM 746 N N . LYS A 1 89 ? 11.529 -7.066 -0.825 1.00 90.75 89 LYS A N 1
ATOM 747 C CA . LYS A 1 89 ? 11.582 -5.910 0.077 1.00 90.75 89 LYS A CA 1
ATOM 748 C C . LYS A 1 89 ? 12.601 -4.879 -0.435 1.00 90.75 89 LYS A C 1
ATOM 750 O O . LYS A 1 89 ? 13.733 -5.253 -0.706 1.00 90.75 89 LYS A O 1
ATOM 755 N N . LEU A 1 90 ? 12.210 -3.602 -0.472 1.00 89.94 90 LEU A N 1
ATOM 756 C CA . LEU A 1 90 ? 13.003 -2.477 -0.995 1.00 89.94 90 LEU A CA 1
ATOM 757 C C . LEU A 1 90 ? 13.292 -2.530 -2.504 1.00 89.94 90 LEU A C 1
ATOM 759 O O . LEU A 1 90 ? 14.100 -1.748 -2.977 1.00 89.94 90 LEU A O 1
ATOM 763 N N . ASP A 1 91 ? 12.653 -3.388 -3.292 1.00 93.25 91 ASP A N 1
ATOM 764 C CA . ASP A 1 91 ? 12.698 -3.229 -4.749 1.00 93.25 91 ASP A CA 1
ATOM 765 C C . ASP A 1 91 ? 11.927 -1.970 -5.199 1.00 93.25 91 ASP A C 1
ATOM 767 O O . ASP A 1 91 ? 11.212 -1.361 -4.404 1.00 93.25 91 ASP A O 1
ATOM 771 N N . SER A 1 92 ? 12.044 -1.585 -6.472 1.00 93.12 92 SER A N 1
ATOM 772 C CA . SER A 1 92 ? 11.084 -0.633 -7.046 1.00 93.12 92 SER A CA 1
ATOM 773 C C . SER A 1 92 ? 9.691 -1.266 -7.063 1.00 93.12 92 SER A C 1
ATOM 775 O O . SER A 1 92 ? 9.543 -2.434 -7.427 1.00 93.12 92 SER A O 1
ATOM 777 N N . GLU A 1 93 ? 8.672 -0.518 -6.654 1.00 94.12 93 GLU A N 1
ATOM 778 C CA . GLU A 1 93 ? 7.335 -1.064 -6.418 1.00 94.12 93 GLU A CA 1
ATOM 779 C C . GLU A 1 93 ? 6.232 -0.069 -6.766 1.00 94.12 93 GLU A C 1
ATOM 781 O O . GLU A 1 93 ? 6.388 1.142 -6.612 1.00 94.12 93 GLU A O 1
ATOM 786 N N . PHE A 1 94 ? 5.096 -0.600 -7.211 1.00 93.00 94 PHE A N 1
ATOM 787 C CA . PHE A 1 94 ? 3.847 0.150 -7.287 1.00 93.00 94 PHE A CA 1
ATOM 788 C C . PHE A 1 94 ? 3.146 0.056 -5.942 1.00 93.00 94 PHE A C 1
ATOM 790 O O . PHE A 1 94 ? 3.163 -1.003 -5.313 1.00 93.00 94 PHE A O 1
ATOM 797 N N . TYR A 1 95 ? 2.489 1.122 -5.510 1.00 94.88 95 TYR A N 1
ATOM 798 C CA . TYR A 1 95 ? 1.722 1.094 -4.275 1.00 94.88 95 TYR A CA 1
ATOM 799 C C . TYR A 1 95 ? 0.384 1.804 -4.411 1.00 94.88 95 TYR A C 1
ATOM 801 O O . TYR A 1 95 ? 0.197 2.691 -5.242 1.00 94.88 95 TYR A O 1
ATOM 809 N N . LEU A 1 96 ? -0.534 1.395 -3.547 1.00 96.00 96 LEU A N 1
ATOM 810 C CA . LEU A 1 96 ? -1.810 2.021 -3.267 1.00 96.00 96 LEU A CA 1
ATOM 811 C C . LEU A 1 96 ? -1.819 2.391 -1.789 1.00 96.00 96 LEU A C 1
ATOM 813 O O . LEU A 1 96 ? -1.574 1.552 -0.917 1.00 96.00 96 LEU A O 1
ATOM 817 N N . TYR A 1 97 ? -2.100 3.653 -1.522 1.00 96.38 97 TYR A N 1
ATOM 818 C CA . TYR A 1 97 ? -2.164 4.234 -0.198 1.00 96.38 97 TYR A CA 1
ATOM 819 C C . TYR A 1 97 ? -3.602 4.670 0.062 1.00 96.38 97 TYR A C 1
ATOM 821 O O . TYR A 1 97 ? -4.162 5.463 -0.688 1.00 96.38 97 TYR A O 1
ATOM 829 N N . PHE A 1 98 ? -4.208 4.127 1.110 1.00 97.44 98 PHE A N 1
ATOM 830 C CA . PHE A 1 98 ? -5.570 4.450 1.516 1.00 97.44 98 PHE A CA 1
ATOM 831 C C . PHE A 1 98 ? -5.505 5.120 2.880 1.00 97.44 98 PHE A C 1
ATOM 833 O O . PHE A 1 98 ? -5.053 4.493 3.839 1.00 97.44 98 PHE A O 1
ATOM 840 N N . ASP A 1 99 ? -5.987 6.349 2.989 1.00 97.12 99 ASP A N 1
ATOM 841 C CA . ASP A 1 99 ? -6.219 7.006 4.275 1.00 97.12 99 ASP A CA 1
ATOM 842 C C . ASP A 1 99 ? -7.708 7.315 4.458 1.00 97.12 99 ASP A C 1
ATOM 844 O O . ASP A 1 99 ? -8.547 6.795 3.729 1.00 97.12 99 ASP A O 1
ATOM 848 N N . LYS A 1 100 ? -8.065 8.119 5.462 1.00 96.88 100 LYS A N 1
ATOM 849 C CA . LYS A 1 100 ? -9.460 8.519 5.705 1.00 96.88 100 LYS A CA 1
ATOM 850 C C . LYS A 1 100 ? -10.052 9.410 4.601 1.00 96.88 100 LYS A C 1
ATOM 852 O O . LYS A 1 100 ? -11.271 9.500 4.495 1.00 96.88 100 LYS A O 1
ATOM 857 N N . THR A 1 101 ? -9.213 10.104 3.834 1.00 96.44 101 THR A N 1
ATOM 858 C CA . THR A 1 101 ? -9.615 11.113 2.845 1.00 96.44 101 THR A CA 1
ATOM 859 C C . THR A 1 101 ? -9.792 10.516 1.459 1.00 96.44 101 THR A C 1
ATOM 861 O O . THR A 1 101 ? -10.642 10.977 0.698 1.00 96.44 101 THR A O 1
ATOM 864 N N . GLY A 1 102 ? -9.038 9.466 1.137 1.00 95.56 102 GLY A N 1
ATOM 865 C CA . GLY A 1 102 ? -9.125 8.853 -0.173 1.00 95.56 102 GLY A CA 1
ATOM 866 C C . GLY A 1 102 ? -8.047 7.822 -0.452 1.00 95.56 102 GLY A C 1
ATOM 867 O O . GLY A 1 102 ? -7.486 7.188 0.444 1.00 95.56 102 GLY A O 1
ATOM 868 N N . VAL A 1 103 ? -7.827 7.620 -1.747 1.00 95.19 103 VAL A N 1
ATOM 869 C CA . VAL A 1 103 ? -6.876 6.652 -2.283 1.00 95.19 103 VAL A CA 1
ATOM 870 C C . VAL A 1 103 ? -5.879 7.393 -3.151 1.00 95.19 103 VAL A C 1
ATOM 872 O O . VAL A 1 103 ? -6.264 8.145 -4.043 1.00 95.19 103 VAL A O 1
ATOM 875 N N . GLN A 1 104 ? -4.608 7.131 -2.903 1.00 93.56 104 GLN A N 1
ATOM 876 C CA . GLN A 1 104 ? -3.490 7.555 -3.725 1.00 93.56 104 GLN A CA 1
ATOM 877 C C . GLN A 1 104 ? -2.804 6.313 -4.282 1.00 93.56 104 GLN A C 1
ATOM 879 O O . GLN A 1 104 ? -2.866 5.226 -3.704 1.00 93.56 104 GLN A O 1
ATOM 884 N N . TYR A 1 105 ? -2.127 6.468 -5.407 1.00 91.69 105 TYR A N 1
ATOM 885 C CA . TYR A 1 105 ? -1.293 5.424 -5.978 1.00 91.69 105 TYR A CA 1
ATOM 886 C C . TYR A 1 105 ? -0.005 6.037 -6.495 1.00 91.69 105 TYR A C 1
ATOM 888 O O . TYR A 1 105 ? 0.047 7.220 -6.828 1.00 91.69 105 TYR A O 1
ATOM 896 N N . GLY A 1 106 ? 1.045 5.234 -6.562 1.00 89.00 106 GLY A N 1
ATOM 897 C CA . GLY A 1 106 ? 2.334 5.731 -6.999 1.00 89.00 106 GLY A CA 1
ATOM 898 C C . GLY A 1 106 ? 3.350 4.634 -7.225 1.00 89.00 106 GLY A C 1
ATOM 899 O O . GLY A 1 106 ? 3.048 3.439 -7.183 1.00 89.00 106 GLY A O 1
ATOM 900 N N . MET A 1 107 ? 4.573 5.082 -7.478 1.00 88.88 107 MET A N 1
ATOM 901 C CA . MET A 1 107 ? 5.732 4.229 -7.668 1.00 88.88 107 MET A CA 1
ATOM 902 C C . MET A 1 107 ? 6.844 4.665 -6.727 1.00 88.88 107 MET A C 1
ATOM 904 O O . MET A 1 107 ? 7.219 5.835 -6.687 1.00 88.88 107 MET A O 1
ATOM 908 N N . PHE A 1 108 ? 7.404 3.705 -6.005 1.00 90.44 108 PHE A N 1
ATOM 909 C CA . PHE A 1 108 ? 8.694 3.848 -5.356 1.00 90.44 108 PHE A CA 1
ATOM 910 C C . PHE A 1 108 ? 9.777 3.328 -6.305 1.00 90.44 108 PHE A C 1
ATOM 912 O O . PHE A 1 108 ? 9.678 2.217 -6.826 1.00 90.44 108 PHE A O 1
ATOM 919 N N . LEU A 1 109 ? 10.817 4.130 -6.529 1.00 90.38 109 LEU A N 1
ATOM 920 C CA . LEU A 1 109 ? 11.946 3.784 -7.390 1.00 90.38 109 LEU A CA 1
ATOM 921 C C . LEU A 1 109 ? 13.204 3.651 -6.535 1.00 90.38 109 LEU A C 1
ATOM 923 O O . LEU A 1 109 ? 13.681 4.631 -5.960 1.00 90.38 109 LEU A O 1
ATOM 927 N N . ASN A 1 110 ? 13.765 2.443 -6.466 1.00 92.25 110 ASN A N 1
ATOM 928 C CA . ASN A 1 110 ? 15.013 2.220 -5.747 1.00 92.25 110 ASN A CA 1
ATOM 929 C C . ASN A 1 110 ? 16.223 2.469 -6.665 1.00 92.25 110 ASN A C 1
ATOM 931 O O . ASN A 1 110 ? 16.489 1.700 -7.587 1.00 92.25 110 ASN A O 1
ATOM 935 N N . ASN A 1 111 ? 16.984 3.527 -6.372 1.00 90.62 111 ASN A N 1
ATOM 936 C CA . ASN A 1 111 ? 18.185 3.935 -7.111 1.00 90.62 111 ASN A CA 1
ATOM 937 C C . ASN A 1 111 ? 19.515 3.400 -6.517 1.00 90.62 111 ASN A C 1
ATOM 939 O O . ASN A 1 111 ? 20.600 3.901 -6.838 1.00 90.62 111 ASN A O 1
ATOM 943 N N . SER A 1 112 ? 19.460 2.404 -5.631 1.00 92.19 112 SER A N 1
ATOM 944 C CA . SER A 1 112 ? 20.647 1.725 -5.101 1.00 92.19 112 SER A CA 1
ATOM 945 C C . SER A 1 112 ? 21.382 0.927 -6.185 1.00 92.19 112 SER A C 1
ATOM 947 O O . SER A 1 112 ? 20.821 0.552 -7.213 1.00 92.19 112 SER A O 1
ATOM 949 N N . LYS A 1 113 ? 22.678 0.678 -5.963 1.00 88.56 113 LYS A N 1
ATOM 950 C CA . LYS A 1 113 ? 23.592 0.037 -6.932 1.00 88.56 113 LYS A CA 1
ATOM 951 C C . LYS A 1 113 ? 23.704 -1.490 -6.776 1.00 88.56 113 LYS A C 1
ATOM 953 O O . LYS A 1 113 ? 24.684 -2.074 -7.224 1.00 88.56 113 LYS A O 1
ATOM 958 N N . GLU A 1 114 ? 22.747 -2.132 -6.118 1.00 89.88 114 GLU A N 1
ATOM 959 C CA . GLU A 1 114 ? 22.801 -3.575 -5.860 1.00 89.88 114 GLU A CA 1
ATOM 960 C C . GLU A 1 114 ? 22.518 -4.388 -7.129 1.00 89.88 114 GLU A C 1
ATOM 962 O O . GLU A 1 114 ? 21.824 -3.934 -8.038 1.00 89.88 114 GLU A O 1
ATOM 967 N N . GLU A 1 115 ? 23.045 -5.611 -7.194 1.00 86.25 115 GLU A N 1
ATOM 968 C CA . GLU A 1 115 ? 23.011 -6.443 -8.402 1.00 86.25 115 GLU A CA 1
ATOM 969 C C . GLU A 1 115 ? 21.587 -6.695 -8.924 1.00 86.25 115 GLU A C 1
ATOM 971 O O . GLU A 1 115 ? 21.342 -6.562 -10.128 1.00 86.25 115 GLU A O 1
ATOM 976 N N . ASN A 1 116 ? 20.652 -6.954 -8.002 1.00 88.62 116 ASN A N 1
ATOM 977 C CA . ASN A 1 116 ? 19.249 -7.283 -8.268 1.00 88.62 116 ASN A CA 1
ATOM 978 C C . ASN A 1 116 ? 18.327 -6.055 -8.398 1.00 88.62 116 ASN A C 1
ATOM 980 O O . ASN A 1 116 ? 17.109 -6.209 -8.549 1.00 88.62 116 ASN A O 1
ATOM 984 N N . LEU A 1 117 ? 18.879 -4.839 -8.347 1.00 91.75 117 LEU A N 1
ATOM 985 C CA . LEU A 1 117 ? 18.149 -3.588 -8.537 1.00 91.75 117 LEU A CA 1
ATOM 986 C C . LEU A 1 117 ? 18.454 -3.018 -9.922 1.00 91.75 117 LEU A C 1
ATOM 988 O O . LEU A 1 117 ? 19.600 -2.755 -10.285 1.00 91.75 117 LEU A O 1
ATOM 992 N N . PHE A 1 118 ? 17.402 -2.831 -10.716 1.00 90.38 118 PHE A N 1
ATOM 993 C CA . PHE A 1 118 ? 17.555 -2.553 -12.145 1.00 90.38 118 PHE A CA 1
ATOM 994 C C . PHE A 1 118 ? 17.280 -1.102 -12.522 1.00 90.38 118 PHE A C 1
ATOM 996 O O . PHE A 1 118 ? 17.710 -0.692 -13.594 1.00 90.38 118 PHE A O 1
ATOM 1003 N N . PHE A 1 119 ? 16.633 -0.301 -11.665 1.00 91.31 119 PHE A N 1
ATOM 1004 C CA . PHE A 1 119 ? 16.210 1.053 -12.041 1.00 91.31 119 PHE A CA 1
ATOM 1005 C C . PHE A 1 119 ? 17.376 1.911 -12.536 1.00 91.31 119 PHE A C 1
ATOM 1007 O O . PHE A 1 119 ? 17.284 2.497 -13.605 1.00 91.31 119 PHE A O 1
ATOM 1014 N N . LYS A 1 120 ? 18.512 1.914 -11.832 1.00 89.88 120 LYS A N 1
ATOM 1015 C CA . LYS A 1 120 ? 19.683 2.700 -12.237 1.00 89.88 120 LYS A CA 1
ATOM 1016 C C . LYS A 1 120 ? 20.294 2.237 -13.562 1.00 89.88 120 LYS A C 1
ATOM 1018 O O . LYS A 1 120 ? 20.656 3.069 -14.385 1.00 89.88 120 LYS A O 1
ATOM 1023 N N . LYS A 1 121 ? 20.405 0.920 -13.771 1.00 90.75 121 LYS A N 1
ATOM 1024 C CA . LYS A 1 121 ? 20.904 0.338 -15.031 1.00 90.75 121 LYS A CA 1
ATOM 1025 C C . LYS A 1 121 ? 19.960 0.695 -16.183 1.00 90.75 121 LYS A C 1
ATOM 1027 O O . LYS A 1 121 ? 20.407 1.187 -17.211 1.00 90.75 121 LYS A O 1
ATOM 1032 N N . ASN A 1 122 ? 18.657 0.536 -15.963 1.00 91.50 122 ASN A N 1
ATOM 1033 C CA . ASN A 1 122 ? 17.618 0.873 -16.931 1.00 91.50 122 ASN A CA 1
ATOM 1034 C C . ASN A 1 122 ? 17.579 2.374 -17.224 1.00 91.50 122 ASN A C 1
ATOM 1036 O O . ASN A 1 122 ? 17.394 2.746 -18.373 1.00 91.50 122 ASN A 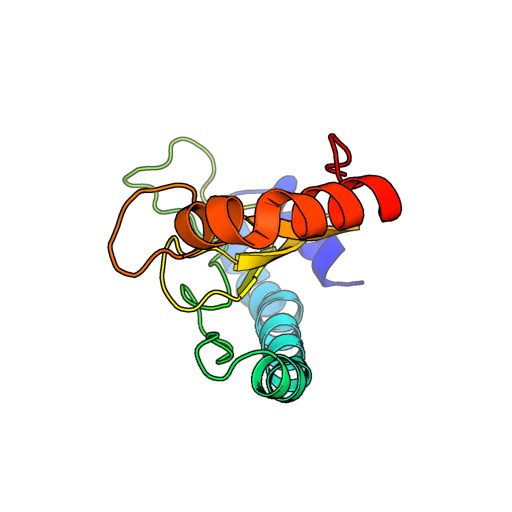O 1
ATOM 1040 N N . LEU A 1 123 ? 17.800 3.233 -16.227 1.00 90.88 123 LEU A N 1
ATOM 1041 C CA . LEU A 1 123 ? 17.838 4.681 -16.414 1.00 90.88 123 LEU A CA 1
ATOM 1042 C C . LEU A 1 123 ? 18.960 5.104 -17.365 1.00 90.88 123 LEU A C 1
ATOM 1044 O O . LEU A 1 123 ? 18.741 5.981 -18.185 1.00 90.88 123 LEU A O 1
ATOM 1048 N N . MET A 1 124 ? 20.127 4.456 -17.297 1.00 91.31 124 MET A N 1
ATOM 1049 C CA . MET A 1 124 ? 21.239 4.726 -18.219 1.00 91.31 124 MET A CA 1
ATOM 1050 C C . MET A 1 124 ? 20.952 4.254 -19.651 1.00 91.31 124 MET A C 1
ATOM 1052 O O . MET A 1 124 ? 21.426 4.863 -20.602 1.00 91.31 124 MET A O 1
ATOM 1056 N N . ILE A 1 125 ? 20.215 3.150 -19.806 1.00 95.19 125 ILE A N 1
ATOM 1057 C CA . ILE A 1 125 ? 19.926 2.541 -21.116 1.00 95.19 125 ILE A CA 1
ATOM 1058 C C . ILE A 1 125 ? 18.740 3.237 -21.799 1.00 95.19 125 ILE A C 1
ATOM 1060 O O . ILE A 1 125 ? 18.773 3.464 -23.004 1.00 95.19 125 ILE A O 1
ATOM 1064 N N . TYR A 1 126 ? 17.710 3.583 -21.026 1.00 95.06 126 TYR A N 1
ATOM 1065 C CA . TYR A 1 126 ? 16.410 4.071 -21.496 1.00 95.06 126 TYR A CA 1
ATOM 1066 C C . TYR A 1 126 ? 16.129 5.510 -21.047 1.00 95.06 126 TYR A C 1
ATOM 1068 O O . TYR A 1 126 ? 14.979 5.885 -20.807 1.00 95.06 126 TYR A O 1
ATOM 1076 N N . GLU A 1 127 ? 17.176 6.319 -20.865 1.00 93.50 127 GLU A N 1
ATOM 1077 C CA . GLU A 1 127 ? 17.068 7.686 -20.340 1.00 93.50 127 GLU A CA 1
ATOM 1078 C C . GLU A 1 127 ? 16.049 8.516 -21.130 1.00 93.50 127 GLU A C 1
ATOM 1080 O O . GLU A 1 127 ? 15.174 9.164 -20.552 1.00 93.50 127 GLU A O 1
ATOM 1085 N N . LYS A 1 128 ? 16.128 8.457 -22.465 1.00 95.56 128 LYS A N 1
ATOM 1086 C CA . LYS A 1 128 ? 15.278 9.242 -23.367 1.00 95.56 128 LYS A CA 1
ATOM 1087 C C . LYS A 1 128 ? 13.818 8.812 -23.280 1.00 95.56 128 LYS A C 1
ATOM 1089 O O . LYS A 1 128 ? 12.930 9.661 -23.253 1.00 95.56 128 LYS A O 1
ATOM 1094 N N . GLU A 1 129 ? 13.559 7.511 -23.230 1.00 94.75 129 GLU A N 1
ATOM 1095 C CA . GLU A 1 129 ? 12.223 6.935 -23.114 1.00 94.75 129 GLU A CA 1
ATOM 1096 C C . GLU A 1 129 ? 11.599 7.288 -21.766 1.00 94.75 129 GLU A C 1
ATOM 1098 O O . GLU A 1 129 ? 10.460 7.752 -21.722 1.00 94.75 129 GLU A O 1
ATOM 1103 N N . ILE A 1 130 ? 12.355 7.135 -20.677 1.00 89.56 130 ILE A N 1
ATOM 1104 C CA . ILE A 1 130 ? 11.903 7.486 -19.329 1.00 89.56 130 ILE A CA 1
ATOM 1105 C C . ILE A 1 130 ? 11.603 8.985 -19.254 1.00 89.56 130 ILE A C 1
ATOM 1107 O O . ILE A 1 130 ? 10.506 9.361 -18.839 1.00 89.56 130 ILE A O 1
ATOM 1111 N N . ALA A 1 131 ? 12.513 9.845 -19.722 1.00 90.25 131 ALA A N 1
ATOM 1112 C CA . ALA A 1 131 ? 12.294 11.290 -19.756 1.00 90.25 131 ALA A CA 1
ATOM 1113 C C . ALA A 1 131 ? 11.041 11.650 -20.568 1.00 90.25 131 ALA A C 1
ATOM 1115 O O . ALA A 1 131 ? 10.191 12.410 -20.101 1.00 90.25 131 ALA A O 1
ATOM 1116 N N . LYS A 1 132 ? 10.866 11.036 -21.746 1.00 93.31 132 LYS A N 1
ATOM 1117 C CA . LYS A 1 132 ? 9.683 11.231 -22.590 1.00 93.31 132 LYS A CA 1
ATOM 1118 C C . LYS A 1 132 ? 8.395 10.824 -21.876 1.00 93.31 132 LYS A C 1
ATOM 1120 O O . LYS A 1 132 ? 7.417 11.566 -21.957 1.00 93.31 132 LYS A O 1
ATOM 1125 N N . VAL A 1 133 ? 8.371 9.684 -21.185 1.00 89.31 133 VAL A N 1
ATOM 1126 C CA . VAL A 1 133 ? 7.205 9.229 -20.406 1.00 89.31 133 VAL A CA 1
ATOM 1127 C C . VAL A 1 133 ? 6.890 10.229 -19.296 1.00 89.31 133 VAL A C 1
ATOM 1129 O O . VAL A 1 133 ? 5.756 10.696 -19.202 1.00 89.31 133 VAL A O 1
ATOM 1132 N N . PHE A 1 134 ? 7.889 10.629 -18.508 1.00 86.62 134 PHE A N 1
ATOM 1133 C CA . PHE A 1 134 ? 7.700 11.578 -17.410 1.00 86.62 134 PHE A CA 1
ATOM 1134 C C . PHE A 1 134 ? 7.170 12.928 -17.897 1.00 86.62 134 PHE A C 1
ATOM 1136 O O . PHE A 1 134 ? 6.262 13.484 -17.279 1.00 86.62 134 PHE A O 1
ATOM 1143 N N . SER A 1 135 ? 7.668 13.434 -19.027 1.00 88.06 135 SER A N 1
ATOM 1144 C CA . SER A 1 135 ? 7.141 14.653 -19.643 1.00 88.06 135 SER A CA 1
ATOM 1145 C C . SER A 1 135 ? 5.722 14.469 -20.190 1.00 88.06 135 SER A C 1
ATOM 1147 O O . SER A 1 135 ? 4.866 15.314 -19.940 1.00 88.06 135 SER A O 1
ATOM 1149 N N . SER A 1 136 ? 5.450 13.367 -20.899 1.00 90.75 136 SER A N 1
ATOM 1150 C CA . SER A 1 136 ? 4.154 13.124 -21.558 1.00 90.75 136 SER A CA 1
ATOM 1151 C C . SER A 1 136 ? 3.015 12.982 -20.553 1.00 90.75 136 SER A C 1
ATOM 1153 O O . SER A 1 136 ? 1.934 13.529 -20.753 1.00 90.75 136 SER A O 1
ATOM 1155 N N . TYR A 1 137 ? 3.276 12.285 -19.448 1.00 85.50 137 TYR A N 1
ATOM 1156 C CA . TYR A 1 137 ? 2.304 12.065 -18.379 1.00 85.50 137 TYR A CA 1
ATOM 1157 C C . TYR A 1 137 ? 2.411 13.091 -17.244 1.00 85.50 137 TYR A C 1
ATOM 1159 O O . TYR A 1 137 ? 1.700 12.968 -16.254 1.00 85.50 137 TYR A O 1
ATOM 1167 N N . LYS A 1 138 ? 3.276 14.110 -17.380 1.00 83.38 138 LYS A N 1
ATOM 1168 C CA . LYS A 1 138 ? 3.505 15.159 -16.370 1.00 83.38 138 LYS A CA 1
ATOM 1169 C C . LYS A 1 138 ? 3.809 14.590 -14.972 1.00 83.38 138 LYS A C 1
ATOM 1171 O O . LYS A 1 138 ? 3.320 15.100 -13.972 1.00 83.38 138 LYS A O 1
ATOM 1176 N N . LEU A 1 139 ? 4.640 13.549 -14.905 1.00 76.56 139 LEU A N 1
ATOM 1177 C CA . LEU A 1 139 ? 4.948 12.814 -13.666 1.00 76.56 139 LEU A CA 1
ATOM 1178 C C . LEU A 1 139 ? 5.948 13.540 -12.746 1.00 76.56 139 LEU A C 1
ATOM 1180 O O . LEU A 1 139 ? 6.119 13.155 -11.593 1.00 76.56 139 LEU A O 1
ATOM 1184 N N . ASN A 1 140 ? 6.623 14.589 -13.227 1.00 68.50 140 ASN A N 1
ATOM 1185 C CA . ASN A 1 140 ? 7.562 15.363 -12.410 1.00 68.50 140 ASN A CA 1
ATOM 1186 C C . ASN A 1 140 ? 6.823 16.246 -11.397 1.00 68.50 140 ASN A C 1
ATOM 1188 O O . ASN A 1 140 ? 5.998 17.071 -11.783 1.00 68.50 140 ASN A O 1
ATOM 1192 N N . ASN A 1 141 ? 7.184 16.124 -10.115 1.00 59.34 141 ASN A N 1
ATOM 1193 C CA . ASN A 1 141 ? 6.640 16.911 -8.999 1.00 59.34 141 ASN A CA 1
ATOM 1194 C C . ASN A 1 141 ? 5.108 16.841 -8.844 1.00 59.34 141 ASN A C 1
ATOM 1196 O O . ASN A 1 141 ? 4.520 17.698 -8.189 1.00 59.34 141 ASN A O 1
ATOM 1200 N N . GLN A 1 142 ? 4.467 15.815 -9.408 1.00 58.41 142 GLN A N 1
ATOM 1201 C CA . GLN A 1 142 ? 3.062 15.496 -9.163 1.00 58.41 142 GLN A CA 1
ATOM 1202 C C . GLN A 1 142 ? 2.980 14.273 -8.256 1.00 58.41 142 GLN A C 1
ATOM 1204 O O . GLN A 1 142 ? 2.653 13.170 -8.681 1.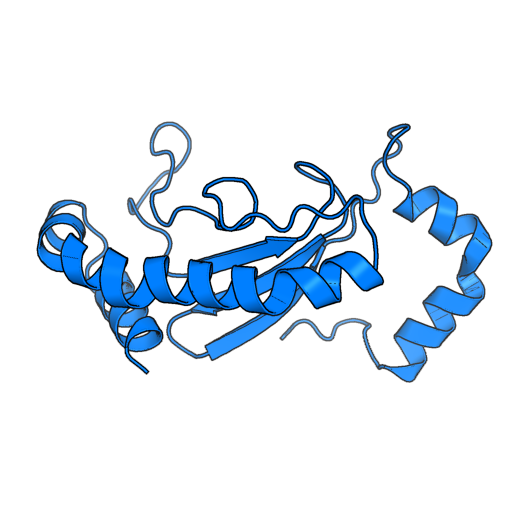00 58.41 142 GLN A O 1
ATOM 1209 N N . PHE A 1 143 ? 3.333 14.479 -6.992 1.00 48.84 143 PHE A N 1
ATOM 1210 C CA . PHE A 1 143 ? 2.912 13.587 -5.923 1.00 48.84 143 PHE A CA 1
ATOM 1211 C C . PHE A 1 143 ? 1.660 14.223 -5.325 1.00 48.84 143 PHE A C 1
ATOM 1213 O O . PHE A 1 143 ? 1.758 15.267 -4.681 1.00 48.84 143 PHE A O 1
ATOM 1220 N N . SER A 1 144 ? 0.488 13.661 -5.625 1.00 44.94 144 SER A N 1
ATOM 1221 C CA . SER A 1 144 ? -0.705 13.908 -4.810 1.00 44.94 144 SER A CA 1
ATOM 1222 C C . SER A 1 144 ? -0.513 13.275 -3.444 1.00 44.94 144 SER A C 1
ATOM 1224 O O . SER A 1 144 ? -0.112 12.087 -3.447 1.00 44.94 144 SER A O 1
#

pLDDT: mean 92.81, std 8.2, range [44.94, 98.44]

Secondary structure (DSSP, 8-state):
-HHHHHHHHHHHT-SHHHHHHTHHHHIIIIIHHHHHHHHHHHHHHHHH-TTS--S--BTTTB--SB--TTT--S-SB-SSEEEEE-SSTTS-EEEEEE-SS-EEEEEE------TT--HHHHHHHSHHHHHHHHHHTT-TT---

Sequence (144 aa):
PQLFSFLEGLEKNNSKIYFDKHRDEYEKFVVKPAKDFITALAPFLEQLNLSIRREPKFNQTIMKLSKDMRFSKGVPYKTFLLVHFGRFKLDSEFYLYFDKTGVQYGMFLNNSKEENLFFKKNLMIYEKEIAKVFSSYKLNNQFS